Protein AF-A0A848Y886-F1 (afdb_monomer)

Mean predicted aligned error: 9.15 Å

Solvent-accessible surface area (backbone atoms only — not comparable to full-atom values): 3047 Å² total; per-residue (Å²): 109,50,27,60,53,33,20,50,52,24,22,54,54,17,30,76,75,50,38,75,63,24,18,52,53,21,27,54,53,16,39,54,55,12,48,52,49,33,41,73,76,47,55,87,59,72,81,81,76,84,66,89,71,89,75,133

Radius of gyration: 17.11 Å; Cα contacts (8 Å, |Δi|>4): 69; chains: 1; bounding box: 33×20×54 Å

Sequence (56 aa):
MATLVLQYAGSALGNAVGGPLGALVGRAAGAIAGQFIDQALFGGKAKRVSGPRLQD

Secondary structure (DSSP, 8-state):
-HHHHHHHHHHHHHHHHHHHHHHHHHHHHHHHHHHHHHHHHHTT------PPP---

Nearest PDB structures (foldseek):
  3erm-assembly4_E-3  TM=5.323E-01  e=6.051E+00  Pseudomonas syringae pv. tomato

Structure (mmCIF, N/CA/C/O backbone):
data_AF-A0A848Y886-F1
#
_entry.id   AF-A0A848Y886-F1
#
loop_
_atom_site.group_PDB
_atom_site.id
_atom_site.type_symbol
_atom_site.label_atom_id
_atom_site.label_alt_id
_atom_site.label_comp_id
_atom_site.label_asym_id
_atom_site.label_entity_id
_atom_site.label_seq_id
_atom_site.pdbx_PDB_ins_code
_atom_site.Cartn_x
_atom_site.Cartn_y
_atom_site.Cartn_z
_atom_site.occupancy
_atom_site.B_iso_or_equiv
_atom_site.auth_seq_id
_atom_site.auth_comp_id
_atom_site.auth_asym_id
_atom_site.auth_atom_id
_atom_site.pdbx_PDB_model_num
ATOM 1 N N . MET A 1 1 ? -9.933 -2.880 3.852 1.00 60.03 1 MET A N 1
ATOM 2 C CA . MET A 1 1 ? -9.855 -3.587 2.543 1.00 60.03 1 MET A CA 1
ATOM 3 C C . MET A 1 1 ? -8.974 -2.813 1.568 1.00 60.03 1 MET A C 1
ATOM 5 O O . MET A 1 1 ? -8.350 -3.436 0.717 1.00 60.03 1 MET A O 1
ATOM 9 N N . ALA A 1 2 ? -8.891 -1.483 1.687 1.00 71.88 2 ALA A N 1
ATOM 10 C CA . ALA A 1 2 ? -8.067 -0.647 0.822 1.00 71.88 2 ALA A CA 1
ATOM 11 C C . ALA A 1 2 ? -6.574 -0.983 0.944 1.00 71.88 2 ALA A C 1
ATOM 13 O O . ALA A 1 2 ? -5.862 -0.943 -0.054 1.00 71.88 2 ALA A O 1
ATOM 14 N N . THR A 1 3 ? -6.114 -1.411 2.126 1.00 74.94 3 THR A N 1
ATOM 15 C CA . THR A 1 3 ? -4.712 -1.791 2.342 1.00 74.94 3 THR A CA 1
ATOM 16 C C . THR A 1 3 ? -4.275 -2.950 1.451 1.00 74.94 3 THR A C 1
ATOM 18 O O . THR A 1 3 ? -3.215 -2.881 0.840 1.00 74.94 3 THR A O 1
ATOM 21 N N . LEU A 1 4 ? -5.091 -4.001 1.325 1.00 77.69 4 LEU A N 1
ATOM 22 C CA . LEU A 1 4 ? -4.739 -5.161 0.500 1.00 77.69 4 LEU A CA 1
ATOM 23 C C . LEU A 1 4 ? -4.732 -4.813 -0.988 1.00 77.69 4 LEU A C 1
ATOM 25 O O . LEU A 1 4 ? -3.808 -5.203 -1.696 1.00 77.69 4 LEU A O 1
ATOM 29 N N . VAL A 1 5 ? -5.718 -4.036 -1.444 1.00 84.94 5 VAL A N 1
ATOM 30 C CA . VAL A 1 5 ? -5.811 -3.599 -2.844 1.00 84.94 5 VAL A CA 1
ATOM 31 C C . VAL A 1 5 ? -4.635 -2.695 -3.206 1.00 84.94 5 VAL A C 1
ATOM 33 O O . VAL A 1 5 ? -3.982 -2.918 -4.223 1.00 84.94 5 VAL A O 1
ATOM 36 N N . LEU A 1 6 ? -4.319 -1.713 -2.360 1.00 79.62 6 LEU A N 1
ATOM 37 C CA . LEU A 1 6 ? -3.250 -0.758 -2.633 1.00 79.62 6 LEU A CA 1
ATOM 38 C C . LEU A 1 6 ? -1.858 -1.391 -2.511 1.00 79.62 6 LEU A C 1
ATOM 40 O O . LEU A 1 6 ? -0.970 -1.049 -3.287 1.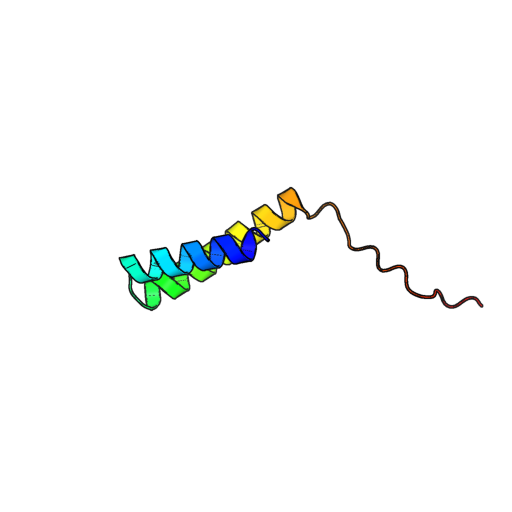00 79.62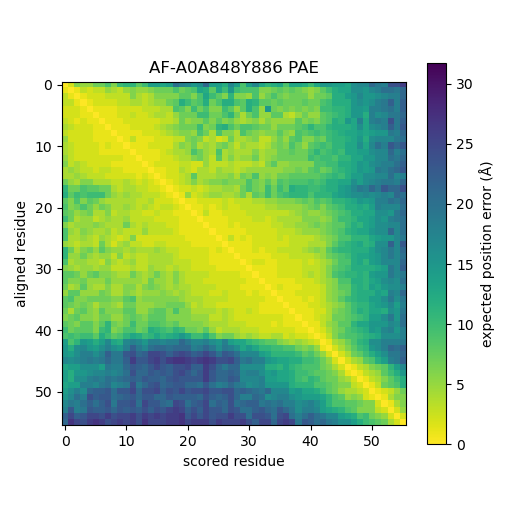 6 LEU A O 1
ATOM 44 N N . GLN A 1 7 ? -1.668 -2.363 -1.611 1.00 77.44 7 GLN A N 1
ATOM 45 C CA . GLN A 1 7 ? -0.453 -3.182 -1.585 1.00 77.44 7 GLN A CA 1
ATOM 46 C C . GLN A 1 7 ? -0.294 -4.007 -2.864 1.00 77.44 7 GLN A C 1
ATOM 48 O O . GLN A 1 7 ? 0.799 -4.033 -3.425 1.00 77.44 7 GLN A O 1
ATOM 53 N N . TYR A 1 8 ? -1.358 -4.667 -3.337 1.00 82.69 8 TYR A N 1
ATOM 54 C CA . TYR A 1 8 ? -1.296 -5.478 -4.555 1.00 82.69 8 TYR A CA 1
ATOM 55 C C . TYR A 1 8 ? -1.005 -4.606 -5.778 1.00 82.69 8 TYR A C 1
ATOM 57 O O . TYR A 1 8 ? -0.058 -4.883 -6.509 1.00 82.69 8 TYR A O 1
ATOM 65 N N . ALA A 1 9 ? -1.739 -3.501 -5.941 1.00 81.81 9 ALA A N 1
ATOM 66 C CA . ALA A 1 9 ? -1.526 -2.541 -7.020 1.00 81.81 9 ALA A CA 1
ATOM 67 C C . ALA A 1 9 ? -0.122 -1.917 -6.968 1.00 81.81 9 ALA A C 1
ATOM 69 O O . ALA A 1 9 ? 0.583 -1.910 -7.974 1.00 81.81 9 ALA A O 1
ATOM 70 N N . GLY A 1 10 ? 0.324 -1.465 -5.792 1.00 77.38 10 GLY A N 1
ATOM 71 C CA . GLY A 1 10 ? 1.657 -0.895 -5.600 1.00 77.38 10 GLY A CA 1
ATOM 72 C C . GLY A 1 10 ? 2.772 -1.900 -5.882 1.00 77.38 10 GLY A C 1
ATOM 73 O O . GLY A 1 10 ? 3.743 -1.565 -6.552 1.00 77.38 10 GLY A O 1
ATOM 74 N N . SER A 1 11 ? 2.624 -3.151 -5.438 1.00 79.88 11 SER A N 1
ATOM 75 C CA . SER A 1 11 ? 3.604 -4.209 -5.708 1.00 79.88 11 SER A CA 1
ATOM 76 C C . SER A 1 11 ? 3.653 -4.611 -7.185 1.00 79.88 11 SER A C 1
ATOM 78 O O . SER A 1 11 ? 4.742 -4.790 -7.720 1.00 79.88 11 SER A O 1
ATOM 80 N N . ALA A 1 12 ? 2.505 -4.691 -7.865 1.00 83.44 12 ALA A N 1
ATOM 81 C CA . ALA A 1 12 ? 2.425 -5.037 -9.281 1.00 83.44 12 ALA A CA 1
ATOM 82 C C . ALA A 1 12 ? 3.019 -3.933 -10.168 1.00 83.44 12 ALA A C 1
ATOM 84 O O . ALA A 1 12 ? 3.837 -4.219 -11.041 1.00 83.44 12 ALA A O 1
ATOM 85 N N . LEU A 1 13 ? 2.668 -2.671 -9.899 1.00 84.19 13 LEU A N 1
ATOM 86 C CA . LEU A 1 13 ? 3.220 -1.508 -10.600 1.00 84.19 13 LEU A CA 1
ATOM 87 C C . LEU A 1 13 ? 4.712 -1.330 -10.304 1.00 84.19 13 LEU A C 1
ATOM 89 O O . LEU A 1 13 ? 5.509 -1.125 -11.215 1.00 84.19 13 LEU A O 1
ATOM 93 N N . GLY A 1 14 ? 5.110 -1.472 -9.040 1.00 81.31 14 GLY A N 1
ATOM 94 C CA . GLY A 1 14 ? 6.508 -1.409 -8.632 1.00 81.31 14 GLY A CA 1
ATOM 95 C C . GLY A 1 14 ? 7.357 -2.502 -9.281 1.00 81.31 14 GLY A C 1
ATOM 96 O O . GLY A 1 14 ? 8.464 -2.221 -9.735 1.00 81.31 14 GLY A O 1
ATOM 97 N N . ASN A 1 15 ? 6.830 -3.725 -9.390 1.00 83.38 15 ASN A N 1
ATOM 98 C CA . ASN A 1 15 ? 7.511 -4.822 -10.075 1.00 83.38 15 ASN A CA 1
ATOM 99 C C . ASN A 1 15 ? 7.669 -4.559 -11.577 1.00 83.38 15 ASN A C 1
ATOM 101 O O . ASN A 1 15 ? 8.723 -4.826 -12.143 1.00 83.38 15 ASN A O 1
ATOM 105 N N . ALA A 1 16 ? 6.635 -4.009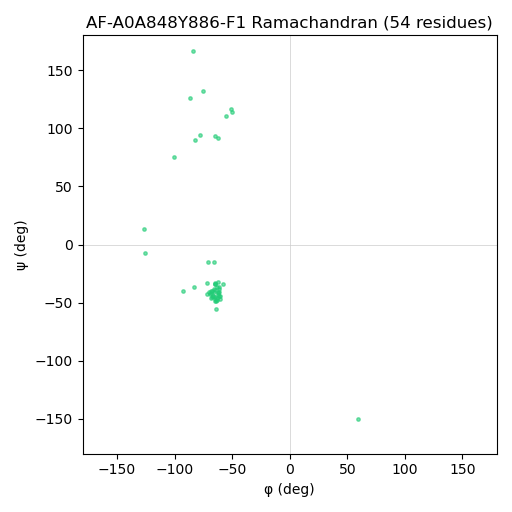 -12.217 1.00 86.62 16 ALA A N 1
ATOM 106 C CA . ALA A 1 16 ? 6.669 -3.701 -13.642 1.00 86.62 16 ALA A CA 1
ATOM 107 C C . ALA A 1 16 ? 7.706 -2.617 -13.992 1.00 86.62 16 ALA A C 1
ATOM 109 O O . ALA A 1 16 ? 8.305 -2.675 -15.060 1.00 86.62 16 ALA A O 1
ATOM 110 N N . VAL A 1 17 ? 7.931 -1.646 -13.098 1.00 88.19 17 VAL A N 1
ATOM 111 C CA . VAL A 1 17 ? 8.835 -0.509 -13.350 1.00 88.19 17 VAL A CA 1
ATOM 112 C C . VAL A 1 17 ? 10.260 -0.767 -12.854 1.00 88.19 17 VAL A C 1
ATOM 114 O O . VAL A 1 17 ? 11.220 -0.384 -13.514 1.00 88.19 17 VAL A O 1
ATOM 117 N N . GLY A 1 18 ? 10.414 -1.394 -11.686 1.00 87.00 18 GLY A N 1
ATOM 118 C CA . GLY A 1 18 ? 11.704 -1.526 -10.998 1.00 87.00 18 GLY A CA 1
ATOM 119 C C . GLY A 1 18 ? 12.085 -2.957 -10.633 1.00 87.00 18 GLY A C 1
ATOM 120 O O . GLY A 1 18 ? 12.976 -3.153 -9.803 1.00 87.00 18 GLY A O 1
ATOM 121 N N . GLY A 1 19 ? 11.392 -3.956 -11.184 1.00 88.81 19 GLY A N 1
ATOM 122 C CA . GLY A 1 19 ? 11.607 -5.357 -10.841 1.00 88.81 19 GLY A CA 1
ATOM 123 C C . GLY A 1 19 ? 11.388 -5.635 -9.344 1.00 88.81 19 GLY A C 1
ATOM 1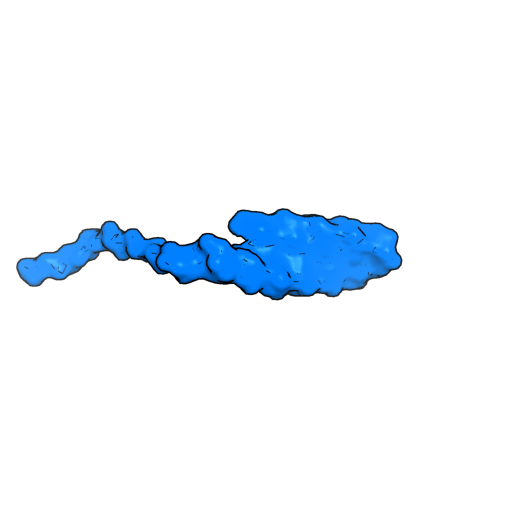24 O O . GLY A 1 19 ? 10.630 -4.925 -8.673 1.00 88.81 19 GLY A O 1
ATOM 125 N N . PRO A 1 20 ? 12.080 -6.629 -8.764 1.00 87.38 20 PRO A N 1
ATOM 126 C CA . PRO A 1 20 ? 11.850 -7.057 -7.381 1.00 87.38 20 PRO A CA 1
ATOM 127 C C . PRO A 1 20 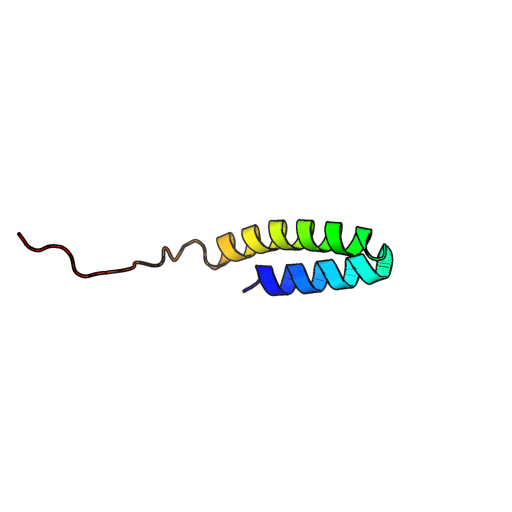? 12.023 -5.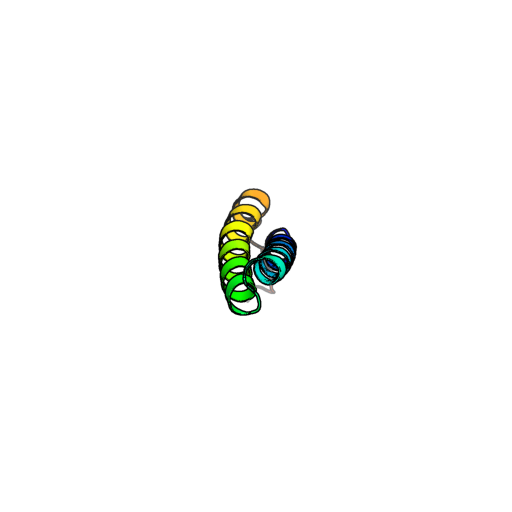948 -6.330 1.00 87.38 20 PRO A C 1
ATOM 129 O O . PRO A 1 20 ? 11.294 -5.916 -5.338 1.00 87.38 20 PRO A O 1
ATOM 132 N N . LEU A 1 21 ? 12.955 -5.012 -6.548 1.00 89.38 21 LEU A N 1
ATOM 133 C CA . LEU A 1 21 ? 13.169 -3.877 -5.643 1.00 89.38 21 LEU A CA 1
ATOM 134 C C . LEU A 1 21 ? 12.031 -2.858 -5.738 1.00 89.38 21 LEU A C 1
ATOM 136 O O . LEU A 1 21 ? 11.524 -2.404 -4.711 1.00 89.38 21 LEU A O 1
ATOM 140 N N . GLY A 1 22 ? 11.572 -2.553 -6.953 1.00 84.69 22 GLY A N 1
ATOM 141 C CA . GLY A 1 22 ? 10.403 -1.702 -7.157 1.00 84.69 22 GLY A CA 1
ATOM 142 C C . GLY A 1 22 ? 9.138 -2.307 -6.545 1.00 84.69 22 GLY A C 1
ATOM 143 O O . GLY A 1 22 ? 8.348 -1.586 -5.940 1.00 84.69 22 GLY A O 1
ATOM 144 N N . ALA A 1 23 ? 8.975 -3.632 -6.606 1.00 87.38 23 ALA A N 1
ATOM 145 C CA . ALA A 1 23 ? 7.862 -4.342 -5.974 1.00 87.38 23 ALA A CA 1
ATOM 146 C C . ALA A 1 23 ? 7.856 -4.178 -4.443 1.00 87.38 23 ALA A C 1
ATOM 148 O O . ALA A 1 23 ? 6.801 -3.967 -3.843 1.00 87.38 23 ALA A O 1
ATOM 149 N N . LEU A 1 24 ? 9.033 -4.241 -3.814 1.00 89.88 24 LEU A N 1
ATOM 150 C CA . LEU A 1 24 ? 9.223 -4.052 -2.372 1.00 89.88 24 LEU A CA 1
ATOM 151 C C . LEU A 1 24 ? 8.864 -2.628 -1.938 1.00 89.88 24 LEU A C 1
ATOM 153 O O . LEU A 1 24 ? 8.082 -2.447 -1.002 1.00 89.88 24 LEU A O 1
ATOM 157 N N . VAL A 1 25 ? 9.375 -1.627 -2.659 1.00 89.94 25 VAL A N 1
ATOM 158 C CA . VAL A 1 25 ? 9.082 -0.210 -2.395 1.00 89.94 25 VAL A CA 1
ATOM 159 C C . VAL A 1 25 ? 7.602 0.089 -2.634 1.00 89.94 25 VAL A C 1
ATOM 161 O O . VAL A 1 25 ? 6.949 0.693 -1.785 1.00 89.94 25 VAL A O 1
ATOM 164 N N . GLY A 1 26 ? 7.041 -0.394 -3.743 1.00 88.12 26 GLY A N 1
ATOM 165 C CA . GLY A 1 26 ? 5.630 -0.219 -4.077 1.00 88.12 26 GLY A CA 1
ATOM 166 C C . GLY A 1 26 ? 4.694 -0.883 -3.067 1.00 88.12 26 GLY A C 1
ATOM 167 O O . GLY A 1 26 ? 3.666 -0.310 -2.707 1.00 88.12 26 GLY A O 1
ATOM 168 N N . ARG A 1 27 ? 5.067 -2.051 -2.531 1.00 88.38 27 ARG A N 1
ATOM 169 C CA . ARG A 1 27 ? 4.311 -2.722 -1.467 1.00 88.38 27 ARG A CA 1
ATOM 170 C C . ARG A 1 27 ? 4.391 -1.967 -0.142 1.00 88.38 27 ARG A C 1
ATOM 172 O O . ARG A 1 27 ? 3.366 -1.828 0.519 1.00 88.38 27 ARG A O 1
ATOM 179 N N . ALA A 1 28 ? 5.569 -1.466 0.236 1.00 89.94 28 ALA A N 1
ATOM 180 C CA . ALA A 1 28 ? 5.742 -0.671 1.452 1.00 89.94 28 ALA A CA 1
ATOM 181 C C . ALA A 1 28 ? 4.941 0.640 1.382 1.00 89.94 28 ALA A C 1
ATOM 183 O O . ALA A 1 28 ? 4.162 0.938 2.287 1.00 89.94 28 ALA A O 1
ATOM 184 N N . ALA A 1 29 ? 5.047 1.372 0.270 1.00 88.31 29 ALA A N 1
ATOM 185 C CA . ALA A 1 29 ? 4.279 2.592 0.034 1.00 88.31 29 ALA A CA 1
ATOM 186 C C . ALA A 1 29 ? 2.762 2.321 0.009 1.00 88.31 29 ALA A C 1
ATOM 188 O O . ALA A 1 29 ? 1.994 3.026 0.666 1.00 88.31 29 ALA A O 1
ATOM 189 N N . GLY A 1 30 ? 2.330 1.259 -0.680 1.00 85.62 30 GLY A N 1
ATOM 190 C CA . GLY A 1 30 ? 0.925 0.850 -0.740 1.00 85.62 30 GLY A CA 1
ATOM 191 C C . GLY A 1 30 ? 0.364 0.393 0.609 1.00 85.62 30 GLY A C 1
ATOM 192 O O . GLY A 1 30 ? -0.802 0.645 0.902 1.00 85.62 30 GLY A O 1
ATOM 193 N N . ALA A 1 31 ? 1.183 -0.222 1.466 1.00 87.44 31 ALA A N 1
ATOM 194 C CA . ALA A 1 31 ? 0.791 -0.591 2.824 1.00 87.44 31 ALA A CA 1
ATOM 195 C C . ALA A 1 31 ? 0.564 0.640 3.707 1.00 87.44 31 ALA A C 1
ATOM 197 O O . ALA A 1 31 ? -0.451 0.715 4.394 1.00 87.44 31 ALA A O 1
ATOM 198 N N . ILE A 1 32 ? 1.478 1.612 3.648 1.00 88.94 32 ILE A N 1
ATOM 199 C CA . ILE A 1 32 ? 1.394 2.849 4.431 1.00 88.94 32 ILE A CA 1
ATOM 200 C C . ILE A 1 32 ? 0.165 3.657 4.004 1.00 88.94 32 ILE A C 1
ATOM 202 O O . ILE A 1 32 ? -0.707 3.942 4.824 1.00 88.94 32 ILE A O 1
ATOM 206 N N . ALA A 1 33 ? 0.049 3.966 2.711 1.00 84.69 33 ALA A N 1
ATOM 207 C CA . ALA A 1 33 ? -1.086 4.717 2.178 1.00 84.69 33 ALA A CA 1
ATOM 208 C C . ALA A 1 33 ? -2.414 3.971 2.387 1.00 84.69 33 ALA A C 1
ATOM 210 O O . ALA A 1 33 ? -3.429 4.569 2.742 1.00 84.69 33 ALA A O 1
ATOM 211 N N . GLY A 1 34 ? -2.398 2.647 2.236 1.00 83.56 34 GLY A N 1
ATOM 212 C CA . GLY A 1 34 ? -3.565 1.800 2.410 1.00 83.56 34 GLY A CA 1
ATOM 213 C C . GLY A 1 34 ? -4.072 1.789 3.848 1.00 83.56 34 GLY A C 1
ATOM 214 O O . GLY A 1 34 ? -5.280 1.860 4.060 1.00 83.56 34 GLY A O 1
ATOM 215 N N . GLN A 1 35 ? -3.159 1.793 4.823 1.00 83.88 35 GLN A N 1
ATOM 216 C CA . GLN A 1 35 ? -3.497 1.880 6.239 1.00 83.88 35 GLN A CA 1
ATOM 217 C C . GLN A 1 35 ? -4.097 3.239 6.604 1.00 83.88 35 GLN A C 1
ATOM 219 O O . GLN A 1 35 ? -5.074 3.276 7.348 1.00 83.88 35 GLN A O 1
ATOM 224 N N . PHE A 1 36 ? -3.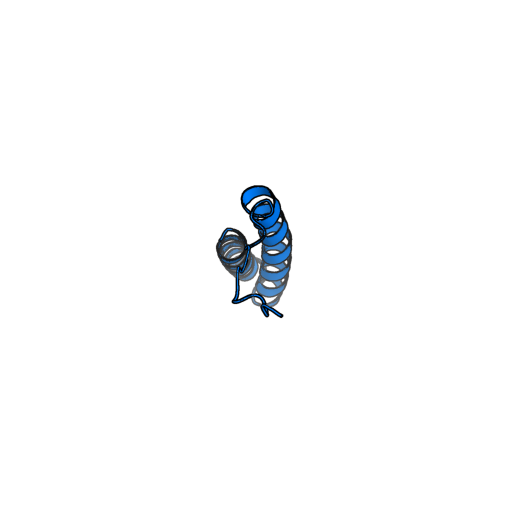580 4.342 6.055 1.00 85.69 36 PHE A N 1
ATOM 225 C CA . PHE A 1 36 ? -4.189 5.663 6.249 1.00 85.69 36 PHE A CA 1
ATOM 226 C C . PHE A 1 36 ? -5.606 5.728 5.675 1.00 85.69 36 PHE A C 1
ATOM 228 O O . PHE A 1 36 ? -6.516 6.220 6.337 1.00 85.69 36 PHE A O 1
ATOM 235 N N . ILE A 1 37 ? -5.815 5.181 4.476 1.00 84.44 37 ILE A N 1
ATOM 236 C CA . ILE A 1 37 ? -7.132 5.142 3.830 1.00 84.44 37 ILE A CA 1
ATOM 237 C C . ILE A 1 37 ? -8.094 4.230 4.600 1.00 84.44 37 ILE A C 1
ATOM 239 O O . ILE A 1 37 ? -9.233 4.616 4.854 1.00 84.44 37 ILE A O 1
ATOM 243 N N . ASP A 1 38 ? -7.650 3.044 5.023 1.00 83.19 38 ASP A N 1
ATOM 244 C CA . ASP A 1 38 ? -8.478 2.138 5.822 1.00 83.19 38 ASP A CA 1
ATOM 245 C C . ASP A 1 38 ? -8.799 2.743 7.203 1.00 83.19 38 ASP A C 1
ATOM 247 O O . ASP A 1 38 ? -9.909 2.562 7.694 1.00 83.19 38 ASP A O 1
ATOM 251 N N . GLN A 1 39 ? -7.895 3.512 7.819 1.00 81.38 39 GLN A N 1
ATOM 252 C CA . GLN A 1 39 ? -8.184 4.246 9.058 1.00 81.38 39 GLN A CA 1
ATOM 253 C C . GLN A 1 39 ? -9.146 5.416 8.834 1.00 81.38 39 GLN A C 1
ATOM 255 O O . GLN A 1 39 ? -10.062 5.604 9.629 1.00 81.38 39 GLN A O 1
ATOM 260 N N . ALA A 1 40 ? -9.000 6.175 7.750 1.00 81.19 40 ALA A N 1
ATOM 261 C CA . ALA A 1 40 ? -9.914 7.268 7.428 1.00 81.19 40 ALA A CA 1
ATOM 262 C C . ALA A 1 40 ? -11.335 6.758 7.124 1.00 81.19 40 ALA A C 1
ATOM 264 O O . ALA A 1 40 ? -12.317 7.355 7.558 1.00 81.19 40 ALA A O 1
ATOM 265 N N . LEU A 1 41 ? -11.449 5.629 6.418 1.00 76.38 41 LEU A N 1
ATOM 266 C CA . LEU A 1 41 ? -12.733 5.038 6.027 1.00 76.38 41 LEU A CA 1
ATOM 267 C C . LEU A 1 41 ? -13.367 4.177 7.127 1.00 76.38 41 LEU A C 1
ATOM 269 O O . LEU A 1 41 ? -14.590 4.149 7.261 1.00 76.38 41 LEU A O 1
ATOM 273 N N . PHE A 1 42 ? -12.561 3.445 7.902 1.00 77.06 42 PHE A N 1
ATOM 274 C CA . PHE A 1 42 ? -13.045 2.420 8.836 1.00 77.06 42 PHE A CA 1
ATOM 275 C C . PHE A 1 42 ? -12.568 2.601 10.285 1.00 77.06 42 PHE A C 1
ATOM 277 O O . PHE A 1 42 ? -13.069 1.908 11.171 1.00 77.06 42 PHE A O 1
ATOM 284 N N . GLY A 1 43 ? -11.663 3.541 10.569 1.00 65.44 43 GLY A N 1
ATOM 285 C CA . GLY A 1 43 ? -11.075 3.772 11.898 1.00 65.44 43 GLY A CA 1
ATOM 286 C C . GLY A 1 43 ? -12.055 4.264 12.966 1.00 65.44 43 GLY A C 1
ATOM 287 O O . GLY A 1 43 ? -1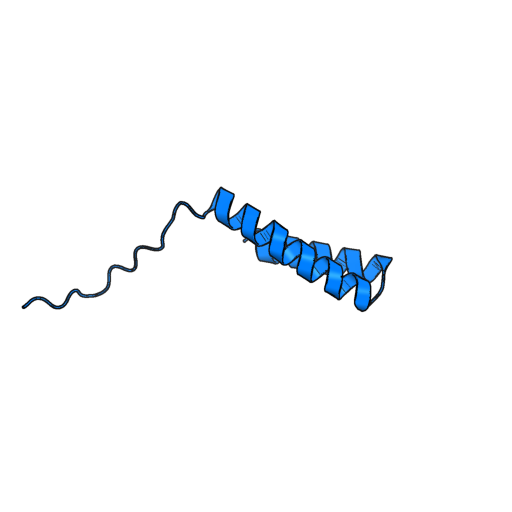1.779 4.127 14.153 1.00 65.44 43 GLY A O 1
ATOM 288 N N . GLY A 1 44 ? -13.243 4.739 12.578 1.00 60.88 44 GLY A N 1
ATOM 289 C CA . GLY A 1 44 ? -14.331 5.037 13.517 1.00 60.88 44 GLY A CA 1
ATOM 290 C C . GLY A 1 44 ? -14.993 3.795 14.133 1.00 60.88 44 GLY A C 1
ATOM 291 O O . GLY A 1 44 ? -15.706 3.904 15.128 1.00 60.88 44 GLY A O 1
ATOM 292 N N . LYS A 1 45 ? -14.771 2.594 13.580 1.00 63.16 45 LYS A N 1
ATOM 293 C CA . LYS A 1 45 ? -15.350 1.348 14.098 1.00 63.16 45 LYS A CA 1
ATOM 294 C C . LYS A 1 45 ? -14.312 0.607 14.928 1.00 63.16 45 LYS A C 1
ATOM 296 O O . LYS A 1 45 ? -13.779 -0.416 14.502 1.00 63.16 45 LYS A O 1
ATOM 301 N N . ALA A 1 46 ? -14.056 1.093 16.143 1.00 63.50 46 ALA A N 1
ATOM 302 C CA . ALA A 1 46 ? -13.487 0.237 17.177 1.00 63.50 46 ALA A CA 1
ATOM 303 C C . ALA A 1 46 ? -14.348 -1.031 17.227 1.00 63.50 46 ALA A C 1
ATOM 305 O O . ALA A 1 46 ? -15.546 -0.963 17.516 1.00 63.50 46 ALA A O 1
ATOM 306 N N . LYS A 1 47 ? -13.768 -2.177 16.861 1.00 64.38 47 LYS A N 1
ATOM 307 C CA . LYS A 1 47 ? -14.440 -3.473 16.934 1.00 64.38 47 LYS A CA 1
ATOM 308 C C . LYS A 1 47 ? -14.753 -3.705 18.412 1.00 64.38 47 LYS A C 1
ATOM 310 O O . LYS A 1 47 ? -13.895 -4.174 19.152 1.00 64.38 47 LYS A O 1
ATOM 315 N N . ARG A 1 48 ? -15.947 -3.302 18.868 1.00 64.25 48 ARG A N 1
ATOM 316 C CA . ARG A 1 48 ? -16.422 -3.581 20.226 1.00 64.25 48 ARG A CA 1
ATOM 317 C C . ARG A 1 48 ? -16.578 -5.087 20.332 1.00 64.25 48 ARG A C 1
ATOM 319 O O . ARG A 1 48 ? -17.603 -5.647 19.958 1.00 64.25 48 ARG A O 1
ATOM 326 N N . VAL A 1 49 ? -15.538 -5.744 20.820 1.00 72.06 49 VAL A N 1
ATOM 327 C CA . VAL A 1 49 ? -15.619 -7.132 21.246 1.00 72.06 49 VAL A CA 1
ATOM 328 C C . VAL A 1 49 ? -16.296 -7.110 22.614 1.00 72.06 49 VAL A C 1
ATOM 330 O O . VAL A 1 49 ? -15.664 -6.849 23.634 1.00 72.06 49 VAL A O 1
ATOM 333 N N . SER A 1 50 ? -17.617 -7.294 22.625 1.00 74.62 50 SER A N 1
ATOM 334 C CA . SER A 1 50 ? -18.362 -7.549 23.857 1.00 74.62 50 SER A CA 1
ATOM 335 C C . SER A 1 50 ? -18.229 -9.036 24.177 1.00 74.62 50 SER A C 1
ATOM 337 O O . SER A 1 50 ? -18.996 -9.848 23.670 1.00 74.62 50 SER A O 1
ATOM 339 N N . GLY A 1 51 ? -17.194 -9.399 24.936 1.00 83.88 51 GLY A N 1
ATOM 340 C CA . GLY A 1 51 ? -17.069 -10.731 25.535 1.00 83.88 51 GLY A CA 1
ATOM 341 C C . GLY A 1 51 ? -17.839 -10.823 26.860 1.00 83.88 51 GLY A C 1
ATOM 342 O O . GLY A 1 51 ? -18.220 -9.777 27.399 1.00 83.88 51 GLY A O 1
ATOM 343 N N . PRO A 1 52 ? -18.057 -12.040 27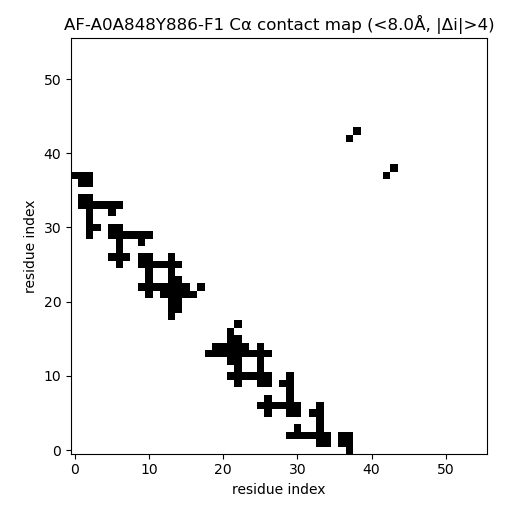.398 1.00 84.50 52 PRO A N 1
ATOM 344 C CA . PRO A 1 52 ? -18.626 -12.230 28.729 1.00 84.50 52 PRO A CA 1
ATOM 345 C C . PRO A 1 52 ? -17.845 -11.391 29.746 1.00 84.50 52 PRO A C 1
ATOM 347 O O . PRO A 1 52 ? -16.637 -11.561 29.908 1.00 84.50 52 PRO A O 1
ATOM 350 N N . ARG A 1 53 ? -18.517 -10.424 30.374 1.00 82.69 53 ARG A N 1
ATOM 351 C CA . ARG A 1 53 ? -17.956 -9.684 31.506 1.00 82.69 53 ARG A CA 1
ATOM 352 C C . ARG A 1 53 ? -18.027 -10.629 32.698 1.00 82.69 53 ARG A C 1
ATOM 354 O O . ARG A 1 53 ? -19.074 -11.238 32.901 1.00 82.69 53 ARG A O 1
ATOM 361 N N . LEU A 1 54 ? -16.930 -10.757 33.441 1.00 79.88 54 LEU A N 1
ATOM 362 C CA . LEU A 1 54 ? -16.961 -11.381 34.761 1.00 79.88 54 LEU A CA 1
ATOM 363 C C . LEU A 1 54 ? -18.011 -10.616 35.576 1.00 79.88 54 LEU A C 1
ATOM 365 O O . LEU A 1 54 ? -17.865 -9.415 35.790 1.00 79.88 54 LEU A O 1
ATOM 369 N N . GLN A 1 55 ? -19.122 -11.284 35.866 1.00 74.00 55 GLN A N 1
ATOM 370 C CA . GLN A 1 55 ? -20.110 -10.836 36.835 1.00 74.00 55 GLN A CA 1
ATOM 371 C C . GLN A 1 55 ? -19.606 -11.366 38.176 1.00 74.00 55 GLN A C 1
ATOM 373 O O . GLN A 1 55 ? -19.246 -12.544 38.241 1.00 74.00 55 GLN A O 1
ATOM 378 N N . ASP A 1 56 ? -19.472 -10.459 39.145 1.00 64.31 56 ASP A N 1
ATOM 379 C CA . ASP A 1 56 ? -19.004 -10.739 40.508 1.00 64.31 56 ASP A CA 1
ATOM 380 C C . ASP A 1 56 ? -19.764 -11.896 41.181 1.00 64.31 56 ASP A C 1
ATOM 382 O O . ASP A 1 56 ? -20.988 -12.033 40.934 1.00 64.31 56 ASP A O 1
#

pLDDT: mean 80.28, std 8.33, range [60.03, 89.94]

Foldseek 3Di:
DQLVVQLVVQLVVLCVPPNPVRSVVRNVVSNVVSVVVCCVVPVVCPPPPPDDDPDD